Protein AF-A0A3P7LSH6-F1 (afdb_monomer_lite)

pLDDT: mean 78.66, std 13.77, range [41.84, 97.19]

InterPro domains:
  IPR002223 Pancreatic trypsin inhibitor Kunitz domain [PF00014] (4-26)
  IPR002223 Pancreatic trypsin inhibitor Kunitz domain [PF00014] (97-132)
  IPR002223 Pancreatic trypsin inhibitor Kunitz domain [PS50279] (85-132)
  IPR002223 Pancreatic trypsin inhibitor Kunitz domain [SM00131] (83-132)
  IPR006150 Cysteine-rich repeat [SM00289] (29-79)
  IPR028150 Lustrin, cysteine-rich repeated [PF14625] (31-79)
  IPR036880 Pancreatic trypsin inhibitor Kunitz domain superfamily [G3DSA:4.10.410.10] (2-29)
  IPR036880 Pancreatic trypsin inhibitor Kunitz domain superfamily [G3DSA:4.10.410.10] (82-132)
  IPR036880 Pancreatic 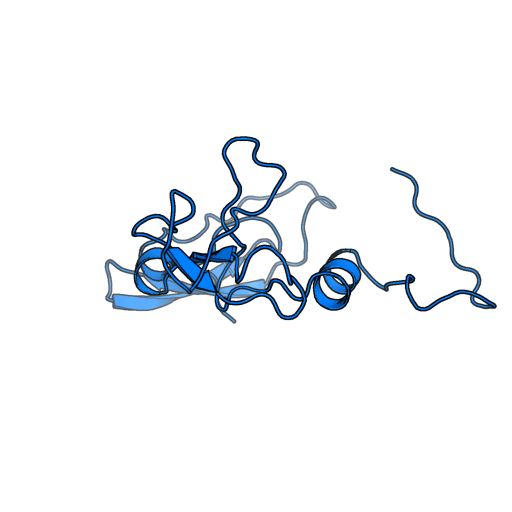trypsin inhibitor Kunitz domain superfamily [SSF57362] (3-28)
  IPR036880 Pancreatic trypsin inhibitor Kunitz domain superfamily [SSF57362] (75-132)
  IPR053014 Cuticle-associated divergent protein [PTHR46339] (4-132)

Secondary structure (DSSP, 8-state):
-------SS---S---SSHHHHHHHH-----SSSPPPB-TTSSSB-EE-TT--SS-PPPTTEEEE--TT-SSS-EEEEEPHHHHTTSPPPP---PPTTSS---EEEEEEETTTTEEEEEEE-SS---S--B-

Organism: Strongylus vulgaris (NCBI:txid40348)

Radius of gyration: 17.82 Å; chains: 1; bounding box: 38×47×39 Å

Structure (mmCIF, N/CA/C/O backbone):
data_AF-A0A3P7LSH6-F1
#
_entry.id   AF-A0A3P7LSH6-F1
#
loop_
_atom_site.group_PDB
_atom_site.id
_atom_site.type_symbol
_atom_site.label_atom_id
_atom_site.label_alt_id
_atom_site.label_comp_id
_atom_site.label_asym_id
_atom_site.label_entity_id
_atom_site.label_seq_id
_atom_site.pdbx_PDB_ins_code
_atom_site.Cartn_x
_atom_site.Cartn_y
_atom_site.Cartn_z
_atom_site.occupancy
_atom_site.B_iso_or_equiv
_atom_site.auth_seq_id
_atom_site.auth_comp_id
_atom_site.auth_asym_id
_atom_site.auth_atom_id
_atom_site.pdbx_PDB_model_num
ATOM 1 N N . MET A 1 1 ? 2.679 -18.762 -19.002 1.00 41.84 1 MET A N 1
ATOM 2 C CA . MET A 1 1 ? 3.613 -18.646 -17.865 1.00 41.84 1 MET A CA 1
ATOM 3 C C . MET A 1 1 ? 4.840 -19.477 -18.211 1.00 41.84 1 MET A C 1
ATOM 5 O O . MET A 1 1 ? 4.724 -20.694 -18.242 1.00 41.84 1 MET A O 1
ATOM 9 N N . PHE A 1 2 ? 5.956 -18.849 -18.581 1.00 42.00 2 PHE A N 1
ATOM 10 C CA . PHE A 1 2 ? 7.190 -19.561 -18.926 1.00 42.00 2 PHE A CA 1
ATOM 11 C C . PHE A 1 2 ? 8.245 -19.211 -17.880 1.00 42.00 2 PHE A C 1
ATOM 13 O O . PHE A 1 2 ? 8.723 -18.082 -17.841 1.00 42.00 2 PHE A O 1
ATOM 20 N N . TYR A 1 3 ? 8.552 -20.161 -17.003 1.00 50.59 3 TYR A N 1
ATOM 21 C CA . TYR A 1 3 ? 9.756 -20.114 -16.181 1.00 50.59 3 TYR A CA 1
ATOM 22 C C . TYR A 1 3 ? 10.890 -20.772 -16.975 1.00 50.59 3 TYR A C 1
ATOM 24 O O . TYR A 1 3 ? 10.645 -21.695 -17.753 1.00 50.59 3 TYR A O 1
ATOM 32 N N . PHE A 1 4 ? 12.122 -20.302 -16.799 1.00 64.88 4 PHE A N 1
ATOM 33 C CA . PHE A 1 4 ? 13.303 -20.975 -17.337 1.00 64.88 4 PHE A CA 1
ATOM 34 C C . PHE A 1 4 ? 14.114 -21.564 -16.183 1.00 64.88 4 PHE A C 1
ATOM 36 O O . PHE A 1 4 ? 14.181 -20.988 -15.098 1.00 64.88 4 PHE A O 1
ATOM 43 N N . GLN A 1 5 ? 14.710 -22.732 -16.408 1.00 57.38 5 GLN A N 1
ATOM 44 C CA . GLN A 1 5 ? 15.604 -23.361 -15.445 1.00 57.38 5 GLN A CA 1
ATOM 45 C C . GLN A 1 5 ? 17.027 -22.884 -15.730 1.00 57.38 5 GLN A C 1
ATOM 47 O O . GLN A 1 5 ? 17.618 -23.216 -16.757 1.00 57.38 5 GLN A O 1
ATOM 52 N N . TYR A 1 6 ? 17.561 -22.056 -14.838 1.00 60.31 6 TYR A N 1
ATOM 53 C CA . TYR A 1 6 ? 18.917 -21.542 -14.955 1.00 60.31 6 TYR A CA 1
ATOM 54 C C . TYR A 1 6 ? 19.932 -22.567 -14.429 1.00 60.31 6 TYR A C 1
ATOM 56 O O . TYR A 1 6 ? 19.911 -22.920 -13.253 1.00 60.31 6 TYR A O 1
ATOM 64 N N . LEU A 1 7 ? 20.824 -23.043 -15.303 1.00 64.31 7 LEU A N 1
ATOM 65 C CA . LEU A 1 7 ? 21.781 -24.129 -15.028 1.00 64.31 7 LEU A CA 1
ATOM 66 C C . LEU A 1 7 ? 23.123 -23.654 -14.425 1.00 64.31 7 LEU A C 1
ATOM 68 O O . LEU A 1 7 ? 24.056 -24.443 -14.307 1.00 64.31 7 LEU A O 1
ATOM 72 N N . GLY A 1 8 ? 23.234 -22.383 -14.025 1.00 58.72 8 GLY A N 1
ATOM 73 C CA . GLY A 1 8 ? 24.352 -21.902 -13.203 1.00 58.72 8 GLY A CA 1
ATOM 74 C C . GLY A 1 8 ? 25.650 -21.518 -13.929 1.00 58.72 8 GLY A C 1
ATOM 75 O O . GLY A 1 8 ? 26.658 -21.334 -13.251 1.00 58.72 8 GLY A O 1
ATOM 76 N N . GLN A 1 9 ? 25.667 -21.350 -15.260 1.00 48.66 9 GLN A N 1
ATOM 77 C CA . GLN A 1 9 ? 26.798 -20.719 -15.968 1.00 48.66 9 GLN A CA 1
ATOM 78 C C . GLN A 1 9 ? 26.350 -19.768 -17.090 1.00 48.66 9 GLN A C 1
ATOM 80 O O . GLN A 1 9 ? 25.545 -20.138 -17.942 1.00 48.66 9 GLN A O 1
ATOM 85 N N . GLY A 1 10 ? 26.924 -18.555 -17.101 1.00 62.44 10 GLY A N 1
ATOM 86 C CA . GLY A 1 10 ? 26.634 -17.474 -18.061 1.00 62.44 10 GLY A CA 1
ATOM 87 C C . GLY A 1 10 ? 25.300 -16.762 -17.807 1.00 62.44 10 GLY A C 1
ATOM 88 O O . GLY A 1 10 ? 24.386 -17.358 -17.271 1.00 62.44 10 GLY A O 1
ATOM 89 N N . GLY A 1 11 ? 25.155 -15.482 -18.154 1.00 61.91 11 GLY A N 1
ATOM 90 C CA . GLY A 1 11 ? 23.934 -14.697 -17.902 1.00 61.91 11 GLY A CA 1
ATOM 91 C C . GLY A 1 11 ? 24.236 -13.204 -17.783 1.00 61.91 11 GLY A C 1
ATOM 92 O O . GLY A 1 11 ? 25.393 -12.802 -17.874 1.00 61.91 11 GLY A O 1
ATOM 93 N N . ASN A 1 12 ? 23.215 -12.372 -17.585 1.00 69.25 12 ASN A N 1
ATOM 94 C CA . ASN A 1 12 ? 23.393 -10.955 -17.258 1.00 69.25 12 ASN A CA 1
ATOM 95 C C . ASN A 1 12 ? 22.669 -10.621 -15.941 1.00 69.25 12 ASN A C 1
ATOM 97 O O . ASN A 1 12 ? 22.006 -11.477 -15.359 1.00 69.25 12 ASN A O 1
ATOM 101 N N . PHE A 1 13 ? 22.809 -9.383 -15.463 1.00 72.81 13 PHE A N 1
ATOM 102 C CA . PHE A 1 13 ? 22.220 -8.938 -14.194 1.00 72.81 13 PHE A CA 1
ATOM 103 C C . PHE A 1 13 ? 20.677 -8.919 -14.177 1.00 72.81 13 PHE A C 1
ATOM 105 O O . PHE A 1 13 ? 20.099 -8.729 -13.114 1.00 72.81 13 PHE A O 1
ATOM 112 N N . ASN A 1 14 ? 20.001 -9.140 -15.312 1.00 74.12 14 ASN A N 1
ATOM 113 C CA . ASN A 1 14 ? 18.550 -9.327 -15.390 1.00 74.12 14 ASN A CA 1
ATOM 114 C C . ASN A 1 14 ? 18.181 -10.800 -15.121 1.00 74.12 14 ASN A C 1
ATOM 116 O O . ASN A 1 14 ? 17.597 -11.487 -15.958 1.00 74.12 14 ASN A O 1
ATOM 120 N N . ASN A 1 15 ? 18.613 -11.308 -13.967 1.00 75.88 15 ASN A N 1
ATOM 121 C CA . ASN A 1 15 ? 18.333 -12.658 -13.493 1.00 75.88 15 ASN A CA 1
ATOM 122 C C . ASN A 1 15 ? 18.124 -12.600 -11.978 1.00 75.88 15 ASN A C 1
ATOM 124 O O . ASN A 1 15 ? 19.067 -12.350 -11.226 1.00 75.88 15 ASN A O 1
ATOM 128 N N . PHE A 1 16 ? 16.883 -12.792 -11.535 1.00 78.94 16 PHE A N 1
ATOM 129 C CA . PHE A 1 16 ? 16.473 -12.527 -10.160 1.00 78.94 16 PHE A CA 1
ATOM 130 C C . PHE A 1 16 ? 15.900 -13.771 -9.494 1.00 78.94 16 PHE A C 1
ATOM 132 O O . PHE A 1 16 ? 15.179 -14.555 -10.104 1.00 78.94 16 PHE A O 1
ATOM 139 N N . LEU A 1 17 ? 16.202 -13.910 -8.204 1.00 74.69 17 LEU A N 1
ATOM 140 C CA . LEU A 1 17 ? 15.792 -15.043 -7.368 1.00 74.69 17 LEU A CA 1
ATOM 141 C C . LEU A 1 17 ? 14.268 -15.137 -7.169 1.00 74.69 17 LEU A C 1
ATOM 143 O O . LEU A 1 17 ? 13.758 -16.212 -6.869 1.00 74.69 17 LEU A O 1
ATOM 147 N N . SER A 1 18 ? 13.542 -14.027 -7.316 1.00 71.62 18 SER A N 1
ATOM 148 C CA . SER A 1 18 ? 12.083 -13.969 -7.222 1.00 71.62 18 SER A CA 1
ATOM 149 C C . SER A 1 18 ? 11.535 -12.788 -8.025 1.00 71.62 18 SER A C 1
ATOM 151 O O . SER A 1 18 ? 12.270 -11.849 -8.341 1.00 71.62 18 SER A O 1
ATOM 153 N N . GLN A 1 19 ? 10.234 -12.824 -8.323 1.00 64.12 19 GLN A N 1
ATOM 154 C CA . GLN A 1 19 ? 9.518 -11.698 -8.926 1.00 64.12 19 GLN A CA 1
ATOM 155 C C . GLN A 1 19 ? 9.651 -10.430 -8.065 1.00 64.12 19 GLN A C 1
ATOM 157 O O . GLN A 1 19 ? 10.044 -9.394 -8.582 1.00 64.12 19 GLN A O 1
ATOM 162 N N . ASP A 1 20 ? 9.445 -10.540 -6.750 1.00 64.25 20 ASP A N 1
ATOM 163 C CA . ASP A 1 20 ? 9.604 -9.431 -5.796 1.00 64.25 20 ASP A CA 1
ATOM 164 C C . ASP A 1 20 ? 11.030 -8.846 -5.805 1.00 64.25 20 ASP A C 1
ATOM 166 O O . ASP A 1 20 ? 11.210 -7.633 -5.752 1.00 64.25 20 ASP A O 1
ATOM 170 N N . HIS A 1 21 ? 12.063 -9.684 -5.949 1.00 67.88 21 HIS A N 1
ATOM 171 C CA . HIS A 1 21 ? 13.441 -9.202 -6.048 1.00 67.88 21 HIS A CA 1
ATOM 172 C C . HIS A 1 21 ? 13.715 -8.524 -7.399 1.00 67.88 21 HIS A C 1
ATOM 174 O O . HIS A 1 21 ? 14.373 -7.486 -7.430 1.00 67.88 21 HIS A O 1
ATOM 180 N N . CYS A 1 22 ? 13.180 -9.068 -8.498 1.00 74.56 22 CYS A N 1
ATOM 181 C CA . CYS A 1 22 ? 13.220 -8.431 -9.818 1.00 74.56 22 CYS A CA 1
ATOM 182 C C . CYS A 1 22 ? 12.567 -7.049 -9.779 1.00 74.56 22 CYS A C 1
ATOM 184 O O . CYS A 1 22 ? 13.150 -6.068 -10.236 1.00 74.56 22 CYS A O 1
ATOM 186 N N . GLU A 1 23 ? 11.371 -6.963 -9.202 1.00 70.06 23 GLU A N 1
ATOM 187 C CA . GLU A 1 23 ? 10.596 -5.734 -9.087 1.00 70.06 23 GLU A CA 1
ATOM 188 C C . GLU A 1 23 ? 11.316 -4.733 -8.181 1.00 70.06 23 GLU A C 1
ATOM 190 O O . GLU A 1 23 ? 11.598 -3.627 -8.624 1.00 70.06 23 GLU A O 1
ATOM 195 N N . LYS A 1 24 ? 11.764 -5.101 -6.979 1.00 68.06 24 LYS A N 1
ATOM 196 C CA . LYS A 1 24 ? 12.523 -4.182 -6.107 1.00 68.06 24 LYS A CA 1
ATOM 197 C C . LYS A 1 24 ? 13.826 -3.684 -6.734 1.00 68.06 24 LYS A C 1
ATOM 199 O O . LYS A 1 24 ? 14.208 -2.531 -6.531 1.00 68.06 24 LYS A O 1
ATOM 204 N N . PHE A 1 25 ? 14.524 -4.538 -7.482 1.00 71.56 25 PHE A N 1
ATOM 205 C CA . PHE A 1 25 ? 15.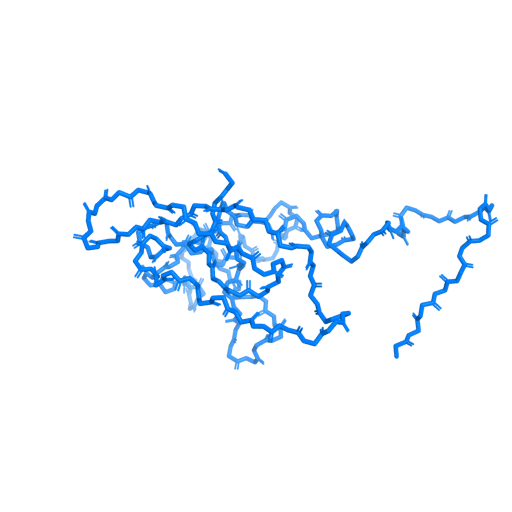799 -4.186 -8.103 1.00 71.56 25 PHE A CA 1
ATOM 206 C C . PHE A 1 25 ? 15.618 -3.293 -9.338 1.00 71.56 25 PHE A C 1
ATOM 208 O O . PHE A 1 25 ? 16.306 -2.279 -9.474 1.00 71.56 25 PHE A O 1
ATOM 215 N N . CYS A 1 26 ? 14.699 -3.654 -10.237 1.00 69.56 26 CYS A N 1
ATOM 216 C CA . CYS A 1 26 ? 14.475 -2.941 -11.496 1.00 69.56 26 CYS A CA 1
ATOM 217 C C . CYS A 1 26 ? 13.489 -1.775 -11.369 1.00 69.56 26 CYS A C 1
ATOM 219 O O . CYS A 1 26 ? 13.596 -0.803 -12.115 1.00 69.56 26 CYS A O 1
ATOM 221 N N . SER A 1 27 ? 12.551 -1.838 -10.427 1.00 63.94 27 SER A N 1
ATOM 222 C CA . SER A 1 27 ? 11.586 -0.784 -10.126 1.00 63.94 27 SER A CA 1
ATOM 223 C C . SER A 1 27 ? 11.870 -0.205 -8.740 1.00 63.94 27 SER A C 1
ATOM 225 O O . SER A 1 27 ? 11.285 -0.578 -7.732 1.00 63.94 27 SER A O 1
ATOM 227 N N . ARG A 1 28 ? 12.767 0.786 -8.677 1.00 60.16 28 ARG A N 1
ATOM 228 C CA . ARG A 1 28 ? 13.002 1.622 -7.478 1.00 60.16 28 ARG A CA 1
ATOM 229 C C . ARG A 1 28 ? 11.813 2.540 -7.134 1.00 60.16 28 ARG A C 1
ATOM 231 O O . ARG A 1 28 ? 11.994 3.631 -6.599 1.00 60.16 28 ARG A O 1
ATOM 238 N N . ILE A 1 29 ? 10.601 2.132 -7.491 1.00 65.00 29 ILE A N 1
ATOM 239 C CA . ILE A 1 29 ? 9.349 2.816 -7.198 1.00 65.00 29 ILE A CA 1
ATOM 240 C C . ILE A 1 29 ? 8.743 2.094 -5.994 1.00 65.00 29 ILE A C 1
ATOM 242 O O . ILE A 1 29 ? 7.876 1.243 -6.145 1.00 65.00 29 ILE A O 1
ATOM 246 N N . LEU A 1 30 ? 9.257 2.396 -4.803 1.00 69.88 30 LEU A N 1
ATOM 247 C CA . LEU A 1 30 ? 8.781 1.828 -3.544 1.00 69.88 30 LEU A CA 1
ATOM 248 C C . LEU A 1 30 ? 8.186 2.954 -2.707 1.00 69.88 30 LEU A C 1
ATOM 250 O O . LEU A 1 30 ? 8.880 3.909 -2.359 1.00 69.88 30 LEU A O 1
ATOM 254 N N . CYS A 1 31 ? 6.897 2.849 -2.399 1.00 82.25 31 CYS A N 1
ATOM 255 C CA . CYS A 1 31 ? 6.283 3.722 -1.414 1.00 82.25 31 CYS A CA 1
ATOM 256 C C . CYS A 1 31 ? 6.782 3.348 -0.015 1.00 82.25 31 CYS A C 1
ATOM 258 O O . CYS A 1 31 ? 7.111 2.196 0.259 1.00 82.25 31 CYS A O 1
ATOM 260 N N . SER A 1 32 ? 6.802 4.318 0.899 1.00 80.88 32 SER A N 1
ATOM 261 C CA . SER A 1 32 ? 7.160 4.071 2.303 1.00 80.88 32 SER A CA 1
ATOM 262 C C . SER A 1 32 ? 6.181 3.132 3.018 1.00 80.88 32 SER A C 1
ATOM 264 O O . SER A 1 32 ? 6.551 2.488 3.996 1.00 80.88 32 SER A O 1
ATOM 266 N N . ALA A 1 33 ? 4.947 3.034 2.521 1.00 81.31 33 ALA A N 1
ATOM 267 C CA . ALA A 1 33 ? 3.971 2.024 2.898 1.00 81.31 33 ALA A CA 1
ATOM 268 C C . ALA A 1 33 ? 3.088 1.687 1.689 1.00 81.31 33 ALA A C 1
ATOM 270 O O . ALA A 1 33 ? 2.649 2.591 0.979 1.00 81.31 33 ALA A O 1
ATOM 271 N N . GLY A 1 34 ? 2.790 0.401 1.491 1.00 82.19 34 GLY A N 1
ATOM 272 C CA . GLY A 1 34 ? 1.934 -0.076 0.403 1.00 82.19 34 GLY A CA 1
ATOM 273 C C . GLY A 1 34 ? 2.527 0.086 -0.998 1.00 82.19 34 GLY A C 1
ATOM 274 O O . GLY A 1 34 ? 3.700 0.404 -1.166 1.00 82.19 34 GLY A O 1
ATOM 275 N N . GLU A 1 35 ? 1.680 -0.125 -2.002 1.00 86.00 35 GLU A N 1
ATOM 276 C CA . GLU A 1 35 ? 2.039 -0.009 -3.416 1.00 86.00 35 GLU A CA 1
ATOM 277 C C . GLU A 1 35 ? 1.601 1.343 -4.002 1.00 86.00 35 GLU A C 1
ATOM 279 O O . GLU A 1 35 ? 0.632 1.941 -3.512 1.00 86.00 35 GLU A O 1
ATOM 284 N N . PRO A 1 36 ? 2.260 1.829 -5.070 1.00 88.25 36 PRO A N 1
ATOM 285 C CA . PRO A 1 36 ? 1.805 3.005 -5.799 1.00 88.25 36 PRO A CA 1
ATOM 286 C C . PRO A 1 36 ? 0.371 2.837 -6.310 1.00 88.25 36 PRO A C 1
ATOM 288 O O . PRO A 1 36 ? -0.018 1.772 -6.799 1.00 88.25 36 PRO A O 1
ATOM 291 N N . LEU A 1 37 ? -0.407 3.917 -6.251 1.00 90.75 37 LEU A N 1
ATOM 292 C CA . LEU A 1 37 ? -1.750 3.953 -6.821 1.00 90.75 37 LEU A CA 1
ATOM 293 C C . LEU A 1 37 ? -1.683 3.625 -8.312 1.00 90.75 37 LEU A C 1
ATOM 295 O O . LEU A 1 37 ? -0.817 4.146 -9.008 1.00 90.75 37 LEU A O 1
ATOM 299 N N . LYS A 1 38 ? -2.596 2.794 -8.814 1.00 89.12 38 LYS A N 1
ATOM 300 C CA . LYS A 1 38 ? -2.719 2.516 -10.248 1.00 89.12 38 LYS A CA 1
ATOM 301 C C . LYS A 1 38 ? -3.614 3.547 -10.935 1.00 89.12 38 LYS A C 1
ATOM 303 O O . LYS A 1 38 ? -4.498 4.124 -10.303 1.00 89.12 38 LYS A O 1
ATOM 308 N N . ASP A 1 39 ? -3.378 3.784 -12.221 1.00 86.00 39 ASP A N 1
ATOM 309 C CA . ASP A 1 39 ? -4.255 4.610 -13.052 1.00 86.00 39 ASP A CA 1
ATOM 310 C C . ASP A 1 39 ? -5.628 3.935 -13.282 1.00 86.00 39 ASP A C 1
ATOM 312 O O . ASP A 1 39 ? -5.905 2.834 -12.801 1.00 86.00 39 ASP A O 1
ATOM 316 N N . SER A 1 40 ? -6.504 4.578 -14.056 1.00 87.31 40 SER A N 1
ATOM 317 C CA . SER A 1 40 ? -7.835 4.050 -14.390 1.00 87.31 40 SER A CA 1
ATOM 318 C C . SER A 1 40 ? -7.834 2.709 -15.137 1.00 87.31 40 SER A C 1
ATOM 320 O O . SER A 1 40 ? -8.872 2.055 -15.183 1.00 87.31 40 SER A O 1
ATOM 322 N N . SER A 1 41 ? -6.711 2.310 -15.746 1.00 87.25 41 SER A N 1
ATOM 323 C CA . SER A 1 41 ? -6.569 1.008 -16.412 1.00 87.25 41 SER A CA 1
ATOM 324 C C . SER A 1 41 ? -6.187 -0.109 -15.439 1.00 87.25 41 SER A C 1
ATOM 326 O O . SER A 1 41 ? -6.385 -1.281 -15.746 1.00 87.25 41 SER A O 1
ATOM 328 N N . GLY A 1 42 ? -5.642 0.237 -14.268 1.00 83.44 42 GLY A N 1
ATOM 329 C CA . GLY A 1 42 ? -5.131 -0.723 -13.291 1.00 83.44 42 GLY A CA 1
ATOM 330 C C . GLY A 1 42 ? -3.759 -1.310 -13.643 1.00 83.44 42 GLY A C 1
ATOM 331 O O . GLY A 1 42 ? -3.169 -2.004 -12.816 1.00 83.44 42 GLY A O 1
ATOM 332 N N . GLU A 1 43 ? -3.221 -1.027 -14.832 1.00 79.38 43 GLU A N 1
ATOM 333 C CA . GLU A 1 43 ? -1.966 -1.618 -15.306 1.00 79.38 43 GLU A CA 1
ATOM 334 C C . GLU A 1 43 ? -0.745 -0.782 -14.899 1.00 79.38 43 GLU A C 1
ATOM 336 O O . GLU A 1 43 ? 0.267 -1.323 -14.439 1.00 79.38 43 GLU A O 1
ATOM 341 N N . ARG A 1 44 ? -0.835 0.549 -15.019 1.00 81.19 44 ARG A N 1
ATOM 342 C CA . ARG A 1 44 ? 0.285 1.466 -14.758 1.00 81.19 44 ARG A CA 1
ATOM 343 C C . ARG A 1 44 ? 0.146 2.173 -13.420 1.00 81.19 44 ARG A C 1
ATOM 345 O O . ARG A 1 44 ? -0.958 2.412 -12.940 1.00 81.19 44 ARG A O 1
ATOM 352 N N . ASN A 1 45 ? 1.285 2.517 -12.822 1.00 85.25 45 ASN A N 1
ATOM 353 C CA . ASN A 1 45 ? 1.313 3.376 -11.643 1.00 85.25 45 ASN A CA 1
ATOM 354 C C . ASN A 1 45 ? 0.894 4.793 -12.049 1.00 85.25 45 ASN A C 1
ATOM 356 O O . ASN A 1 45 ? 1.309 5.293 -13.090 1.00 85.25 45 ASN A O 1
ATOM 360 N N . MET A 1 46 ? 0.083 5.432 -11.216 1.00 86.12 46 MET A N 1
ATOM 361 C CA . MET A 1 46 ? -0.323 6.815 -11.371 1.00 86.12 46 MET A CA 1
ATOM 362 C C . MET A 1 46 ? 0.888 7.710 -11.124 1.00 86.12 46 MET A C 1
ATOM 364 O O . MET A 1 46 ? 1.384 7.838 -10.000 1.00 86.12 46 MET A O 1
ATOM 368 N N . GLU A 1 47 ? 1.361 8.306 -12.208 1.00 86.00 47 GLU A N 1
ATOM 369 C CA . GLU A 1 47 ? 2.484 9.229 -12.227 1.00 86.00 47 GLU A CA 1
ATOM 370 C C . GLU A 1 47 ? 2.056 10.621 -11.758 1.00 86.00 47 GLU A C 1
ATOM 372 O O . GLU A 1 47 ? 0.919 11.059 -11.952 1.00 86.00 47 GLU A O 1
ATOM 377 N N . CYS A 1 48 ? 2.988 11.336 -11.141 1.00 85.81 48 CYS A N 1
ATOM 378 C CA . CYS A 1 48 ? 2.769 12.683 -10.645 1.00 85.81 48 CYS A CA 1
ATOM 379 C C . CYS A 1 48 ? 4.002 13.562 -10.852 1.00 85.81 48 CYS A C 1
ATOM 381 O O . CYS A 1 48 ? 5.114 13.077 -11.066 1.00 85.81 48 CYS A O 1
ATOM 383 N N . SER A 1 49 ? 3.806 14.882 -10.802 1.00 82.69 49 SER A N 1
ATOM 384 C CA . SER A 1 49 ? 4.906 15.847 -10.882 1.00 82.69 49 SER A CA 1
ATOM 385 C C . SER A 1 49 ? 5.061 16.616 -9.563 1.00 82.69 49 SER A C 1
ATOM 387 O O . SER A 1 49 ? 4.114 17.294 -9.150 1.00 82.69 49 SER A O 1
ATOM 389 N N . PRO A 1 50 ? 6.242 16.583 -8.915 1.00 68.06 50 PRO A N 1
ATOM 390 C CA . PRO A 1 50 ? 6.496 17.293 -7.663 1.00 68.06 50 PRO A CA 1
ATOM 391 C C . PRO A 1 50 ? 6.539 18.821 -7.835 1.00 68.06 50 PRO A C 1
ATOM 393 O O . PRO A 1 50 ? 6.449 19.543 -6.847 1.00 68.06 50 PRO A O 1
ATOM 396 N N . THR A 1 51 ? 6.631 19.334 -9.071 1.00 65.69 51 THR A N 1
ATOM 397 C CA . THR A 1 51 ? 6.686 20.777 -9.382 1.00 65.69 51 THR A CA 1
ATOM 398 C C . THR A 1 51 ? 5.339 21.393 -9.787 1.00 65.69 51 THR A C 1
ATOM 400 O O . THR A 1 51 ? 5.286 22.572 -10.126 1.00 65.69 51 THR A O 1
ATOM 403 N N . GLY A 1 52 ? 4.232 20.640 -9.713 1.00 56.56 52 GLY A N 1
ATOM 404 C CA . GLY A 1 52 ? 2.884 21.217 -9.598 1.00 56.56 52 GLY A CA 1
ATOM 405 C C . GLY A 1 52 ? 2.378 22.063 -10.775 1.00 56.56 52 GLY A C 1
ATOM 406 O O . GLY A 1 52 ? 1.789 23.116 -10.553 1.00 56.56 52 GLY A O 1
ATOM 407 N N . SER A 1 53 ? 2.558 21.618 -12.020 1.00 53.19 53 SER A N 1
ATOM 408 C CA . SER A 1 53 ? 2.089 22.347 -13.216 1.00 53.19 53 SER A CA 1
ATOM 409 C C . SER A 1 53 ? 1.187 21.509 -14.139 1.00 53.19 53 SER A C 1
ATOM 411 O O . SER A 1 53 ? 1.369 21.492 -15.351 1.00 53.19 53 SER A O 1
ATOM 413 N N . GLY A 1 54 ? 0.188 20.800 -13.590 1.00 56.66 54 GLY A N 1
ATOM 414 C CA . GLY A 1 54 ? -0.843 20.148 -14.417 1.00 56.66 54 GLY A CA 1
ATOM 415 C C . GLY A 1 54 ? -1.676 19.059 -13.733 1.00 56.66 54 GLY A C 1
ATOM 416 O O . GLY A 1 54 ? -1.495 18.780 -12.550 1.00 56.66 54 GLY A O 1
ATOM 417 N N . ALA A 1 55 ? -2.566 18.430 -14.517 1.00 60.06 55 ALA A N 1
ATOM 418 C CA . ALA A 1 55 ? -3.578 17.412 -14.169 1.00 60.06 55 ALA A CA 1
ATOM 419 C C . ALA A 1 55 ? -3.058 16.091 -13.543 1.00 60.06 55 ALA A C 1
ATOM 421 O O . ALA A 1 55 ? -3.817 15.140 -13.390 1.00 60.06 55 ALA A O 1
ATOM 422 N N . ASN A 1 56 ? -1.783 16.045 -13.153 1.00 68.62 56 ASN A N 1
ATOM 423 C CA . ASN A 1 56 ? -1.077 14.869 -12.643 1.00 68.62 56 ASN A CA 1
ATOM 424 C C . ASN A 1 56 ? -0.780 15.023 -11.142 1.00 68.62 56 ASN A C 1
ATOM 426 O O . ASN A 1 56 ? 0.338 14.781 -10.680 1.00 68.62 56 ASN A O 1
ATOM 430 N N . SER A 1 57 ? -1.755 15.523 -10.380 1.00 82.50 57 SER A N 1
ATOM 431 C CA . SER A 1 57 ? -1.667 15.604 -8.924 1.00 82.50 57 SER A CA 1
ATOM 432 C C . SER A 1 57 ? -2.280 14.360 -8.288 1.00 82.50 57 SER A C 1
ATOM 434 O O . SER A 1 57 ? -3.309 13.843 -8.724 1.00 82.50 57 SER A O 1
ATOM 436 N N . CYS A 1 58 ? -1.632 13.866 -7.236 1.00 88.50 58 CYS A N 1
ATOM 437 C CA . CYS A 1 58 ? -2.149 12.733 -6.487 1.00 88.50 58 CYS A CA 1
ATOM 438 C C . CYS A 1 58 ? -3.459 13.090 -5.772 1.00 88.50 58 CYS A C 1
ATOM 440 O O . CYS A 1 58 ? -3.617 14.228 -5.315 1.00 88.50 58 CYS A O 1
ATOM 442 N N . PRO A 1 59 ? -4.385 12.126 -5.612 1.00 91.12 59 PRO A N 1
ATOM 443 C CA . PRO A 1 59 ? -5.593 12.340 -4.823 1.00 91.12 59 PRO A CA 1
ATOM 444 C C . PRO A 1 59 ? -5.250 12.664 -3.363 1.00 91.12 59 PRO A C 1
ATOM 446 O O . PRO A 1 59 ? -4.150 12.394 -2.888 1.00 91.12 59 PRO A O 1
ATOM 449 N N . 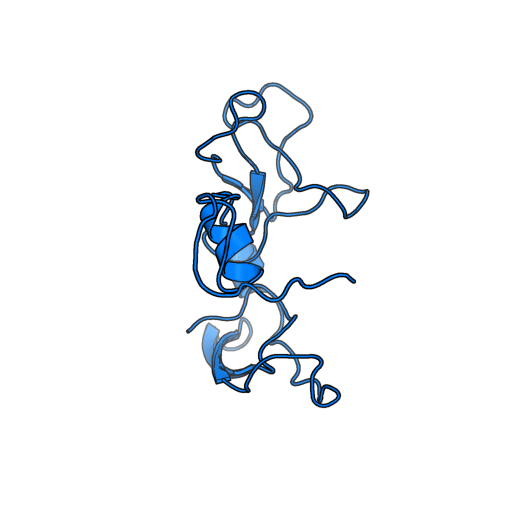SER A 1 60 ? -6.218 13.183 -2.603 1.00 90.75 60 SER A N 1
ATOM 450 C CA . SER A 1 60 ? -6.023 13.606 -1.203 1.00 90.75 60 SER A CA 1
ATOM 451 C C . SER A 1 60 ? -5.557 12.492 -0.251 1.00 90.75 60 SER A C 1
ATOM 453 O O . SER A 1 60 ? -5.060 12.771 0.841 1.00 90.75 60 SER A O 1
ATOM 455 N N . THR A 1 61 ? -5.686 11.230 -0.644 1.00 91.88 61 THR A N 1
ATOM 456 C CA . THR A 1 61 ? -5.203 10.066 0.107 1.00 91.88 61 THR A CA 1
ATOM 457 C C . THR A 1 61 ? -3.741 9.720 -0.182 1.00 91.88 61 THR A C 1
ATOM 459 O O . THR A 1 61 ? -3.166 8.916 0.548 1.00 91.88 61 THR A O 1
ATOM 462 N N . HIS A 1 62 ? -3.129 10.332 -1.200 1.00 92.62 62 HIS A N 1
ATOM 463 C CA . HIS A 1 62 ? -1.792 10.013 -1.691 1.00 92.62 62 HIS A CA 1
ATOM 464 C C . HIS A 1 62 ? -0.893 11.258 -1.761 1.00 92.62 62 HIS A C 1
ATOM 466 O O . HIS A 1 62 ? -1.351 12.401 -1.800 1.00 92.62 62 HIS A O 1
ATOM 472 N N . SER A 1 63 ? 0.413 11.034 -1.759 1.00 90.75 63 SER A N 1
ATOM 473 C CA . SER A 1 63 ? 1.448 12.049 -1.946 1.00 90.75 63 SER A CA 1
ATOM 474 C C . SER A 1 63 ? 2.343 11.651 -3.112 1.00 90.75 63 SER A C 1
ATOM 476 O O . SER A 1 63 ? 2.514 10.465 -3.381 1.00 90.75 63 SER A O 1
ATOM 478 N N . CYS A 1 64 ? 2.893 12.648 -3.803 1.00 88.44 64 CYS A N 1
ATOM 479 C CA . CYS A 1 64 ? 3.807 12.410 -4.910 1.00 88.44 64 CYS A CA 1
ATOM 480 C C . CYS A 1 64 ? 5.201 12.088 -4.369 1.00 88.44 64 CYS A C 1
ATOM 482 O O . CYS A 1 64 ? 5.837 12.969 -3.793 1.00 88.44 64 CYS A O 1
ATOM 484 N N . GLU A 1 65 ? 5.651 10.846 -4.537 1.00 87.56 65 GLU A N 1
ATOM 485 C CA . GLU A 1 65 ? 6.971 10.387 -4.103 1.00 87.56 65 GLU A CA 1
ATOM 486 C C . GLU A 1 65 ? 7.906 10.258 -5.305 1.00 87.56 65 GLU A C 1
ATOM 488 O O . GLU A 1 65 ? 7.529 9.690 -6.334 1.00 87.56 65 GLU A O 1
ATOM 493 N N . SER A 1 66 ? 9.121 10.799 -5.193 1.00 79.06 66 SER A N 1
ATOM 494 C CA . SER A 1 66 ? 10.037 10.891 -6.332 1.00 79.06 66 SER A CA 1
ATOM 495 C C . SER A 1 66 ? 10.622 9.530 -6.684 1.00 79.06 66 SER A C 1
ATOM 497 O O . SER A 1 66 ? 11.286 8.886 -5.876 1.00 79.06 66 SER A O 1
ATOM 499 N N . THR A 1 67 ? 10.446 9.099 -7.929 1.00 71.31 67 THR A N 1
ATOM 500 C CA . THR A 1 67 ? 11.067 7.860 -8.398 1.00 71.31 67 THR A CA 1
ATOM 501 C C . THR A 1 67 ? 12.512 8.131 -8.782 1.00 71.31 67 THR A C 1
ATOM 503 O O . THR A 1 67 ? 1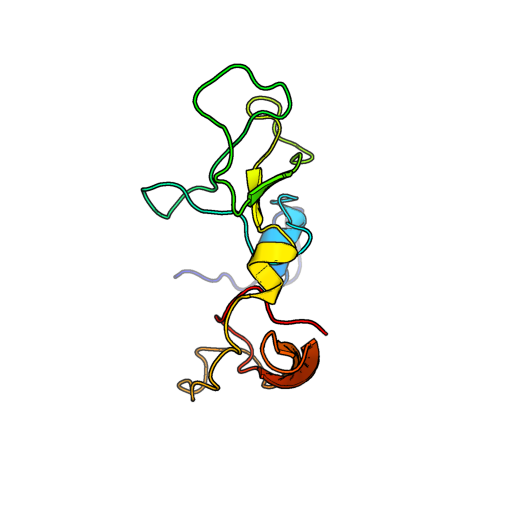2.776 8.944 -9.670 1.00 71.31 67 THR A O 1
ATOM 506 N N . SER A 1 68 ? 13.449 7.429 -8.146 1.00 59.97 68 SER A N 1
ATOM 507 C CA . SER A 1 68 ? 14.873 7.480 -8.493 1.00 59.97 68 SER A CA 1
ATOM 508 C C . SER A 1 68 ? 15.106 6.805 -9.852 1.00 59.97 68 SER A C 1
ATOM 510 O O . SER A 1 68 ? 15.524 5.651 -9.906 1.00 59.97 68 SER A O 1
ATOM 512 N N . GLY A 1 69 ? 14.774 7.492 -10.950 1.00 54.78 69 GLY A N 1
ATOM 513 C CA . GLY A 1 69 ? 14.970 6.989 -12.316 1.00 54.78 69 GLY A CA 1
ATOM 514 C C . GLY A 1 69 ? 14.027 7.532 -13.396 1.00 54.78 69 GLY A C 1
ATOM 515 O O . GLY A 1 69 ? 14.347 7.379 -14.571 1.00 54.78 69 GLY A O 1
ATOM 516 N N . SER A 1 70 ? 12.906 8.181 -13.053 1.00 57.97 70 SER A N 1
ATOM 517 C CA . SER A 1 70 ? 12.020 8.784 -14.064 1.00 57.97 70 SER A CA 1
ATOM 518 C C . SER A 1 70 ? 12.421 10.232 -14.333 1.00 57.97 70 SER A C 1
ATOM 520 O O . SER A 1 70 ? 12.242 11.113 -13.496 1.00 57.97 70 SER A O 1
ATOM 522 N N . THR A 1 71 ? 12.981 10.484 -15.514 1.00 53.81 71 THR A N 1
ATOM 523 C CA . THR A 1 71 ? 13.345 11.832 -15.984 1.00 53.81 71 THR A CA 1
ATOM 524 C C . THR A 1 71 ? 12.163 12.590 -16.596 1.00 53.81 71 THR A C 1
ATOM 526 O O . THR A 1 71 ? 12.294 13.775 -16.889 1.00 53.81 71 THR A O 1
ATOM 529 N N . THR A 1 72 ? 11.020 11.920 -16.802 1.00 58.59 72 THR A N 1
ATOM 530 C CA . THR A 1 72 ? 9.842 12.479 -17.496 1.00 58.59 72 THR A CA 1
ATOM 531 C C . THR A 1 72 ? 8.712 12.838 -16.529 1.00 58.59 72 THR A C 1
ATOM 533 O O . THR A 1 72 ? 8.084 13.884 -16.678 1.00 58.59 72 THR A O 1
ATOM 536 N N . PHE A 1 73 ? 8.491 12.016 -15.500 1.00 64.88 73 PHE A N 1
ATOM 537 C CA . PHE A 1 73 ? 7.462 12.225 -14.483 1.00 64.88 73 PHE A CA 1
ATOM 538 C C . PHE A 1 73 ? 8.130 12.160 -13.118 1.00 64.88 73 PHE A C 1
ATOM 540 O O . PHE A 1 73 ? 8.688 11.133 -12.748 1.00 64.88 73 PHE A O 1
ATOM 547 N N . GLY A 1 74 ? 8.146 13.275 -12.391 1.00 73.00 74 GLY A N 1
ATOM 548 C CA . GLY A 1 74 ? 8.967 13.412 -11.190 1.00 73.00 74 GLY A CA 1
ATOM 549 C C . GLY A 1 74 ? 8.513 12.588 -9.979 1.00 73.00 74 GLY A C 1
ATOM 550 O O . GLY A 1 74 ? 9.040 12.820 -8.897 1.00 73.00 74 GLY A O 1
ATOM 551 N N . GLY A 1 75 ? 7.560 11.661 -10.116 1.00 83.56 75 GLY A N 1
ATOM 552 C CA . GLY A 1 75 ? 7.152 10.761 -9.044 1.00 83.56 75 GLY A CA 1
ATOM 553 C C . GLY A 1 75 ? 5.952 9.867 -9.356 1.00 83.56 75 GLY A C 1
ATOM 554 O O . GLY A 1 75 ? 5.387 9.901 -10.450 1.00 83.56 75 GLY A O 1
ATOM 555 N N . VAL A 1 76 ? 5.546 9.089 -8.351 1.00 87.06 76 VAL A N 1
ATOM 556 C CA . VAL A 1 76 ? 4.299 8.308 -8.325 1.00 87.06 76 VAL A CA 1
ATOM 557 C C . VAL A 1 76 ? 3.455 8.641 -7.102 1.00 87.06 76 VAL A C 1
ATOM 559 O O . VAL A 1 76 ? 3.956 9.129 -6.088 1.00 87.06 76 VAL A O 1
ATOM 562 N N . CYS A 1 77 ? 2.163 8.339 -7.173 1.00 89.88 77 CYS A N 1
ATOM 563 C CA . CYS A 1 77 ? 1.255 8.542 -6.056 1.00 89.88 77 CYS A CA 1
ATOM 564 C C . CYS A 1 77 ? 1.335 7.409 -5.031 1.00 89.88 77 CYS A C 1
ATOM 566 O O . CYS A 1 77 ? 0.800 6.324 -5.245 1.00 89.88 77 CYS A O 1
ATOM 568 N N . CYS A 1 78 ? 1.946 7.699 -3.885 1.00 91.12 78 CYS A N 1
ATOM 569 C CA . CYS A 1 78 ? 2.078 6.793 -2.747 1.00 91.12 78 CYS A CA 1
ATOM 570 C C . CYS A 1 78 ? 1.062 7.108 -1.643 1.00 91.12 78 CYS A C 1
ATOM 572 O O . CYS A 1 78 ? 0.777 8.285 -1.402 1.00 91.12 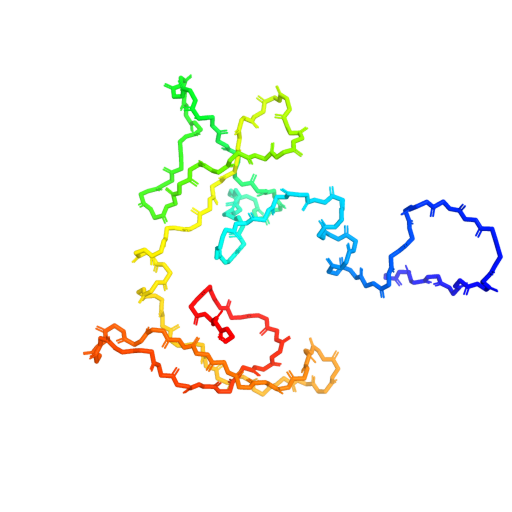78 CYS A O 1
ATOM 574 N N . PRO A 1 79 ? 0.490 6.103 -0.959 1.00 93.06 79 PRO A N 1
ATOM 575 C CA . PRO A 1 79 ? -0.540 6.336 0.044 1.00 93.06 79 PRO A CA 1
ATOM 576 C C . PRO A 1 79 ? 0.032 7.064 1.266 1.00 93.06 79 PRO A C 1
ATOM 578 O O . PRO A 1 79 ? 1.124 6.778 1.752 1.00 93.06 79 PRO A O 1
ATOM 581 N N . ARG A 1 80 ? -0.730 8.024 1.795 1.00 92.50 80 ARG A N 1
ATOM 582 C CA . ARG A 1 80 ? -0.344 8.760 3.006 1.00 92.50 80 ARG A CA 1
ATOM 583 C C . ARG A 1 80 ? -0.468 7.859 4.234 1.00 92.50 80 ARG A C 1
ATOM 585 O O . ARG A 1 80 ? -1.460 7.135 4.326 1.00 92.50 80 ARG A O 1
ATOM 592 N N . PRO A 1 81 ? 0.393 8.009 5.258 1.00 91.50 81 PRO A N 1
ATOM 593 C CA . PRO A 1 81 ? 0.233 7.290 6.525 1.00 91.50 81 PRO A CA 1
ATOM 594 C C . PRO A 1 81 ? -1.168 7.457 7.133 1.00 91.50 81 PRO A C 1
ATOM 596 O O . PRO A 1 81 ? -1.777 6.500 7.592 1.00 91.50 81 PRO A O 1
ATOM 599 N N . GLN A 1 82 ? -1.742 8.663 7.039 1.00 91.62 82 GLN A N 1
ATOM 600 C CA . GLN A 1 82 ? -3.100 8.955 7.520 1.00 91.62 82 GLN A CA 1
ATOM 601 C C . GLN A 1 82 ? -4.197 8.160 6.802 1.00 91.62 82 GLN A C 1
ATOM 603 O O . GLN A 1 82 ? -5.263 7.942 7.375 1.00 91.62 82 GLN A O 1
ATOM 608 N N . TYR A 1 83 ? -3.973 7.801 5.537 1.00 93.44 83 TYR A N 1
ATOM 609 C CA . TYR A 1 83 ? -4.875 6.948 4.773 1.00 93.44 83 TYR A CA 1
ATOM 610 C C . TYR A 1 83 ? -4.642 5.483 5.141 1.00 93.44 83 TYR A C 1
ATOM 612 O O . TYR A 1 83 ? -5.596 4.796 5.495 1.00 93.44 83 TYR A O 1
ATOM 620 N N . VAL A 1 84 ? -3.378 5.046 5.152 1.00 94.19 84 VAL A N 1
ATOM 621 C CA . VAL A 1 84 ? -2.977 3.676 5.502 1.00 94.19 84 VAL A CA 1
ATOM 622 C C . VAL A 1 84 ? -3.521 3.264 6.869 1.00 94.19 84 VAL A C 1
ATOM 624 O O . VAL A 1 84 ? -4.249 2.283 6.959 1.00 94.19 84 VAL A O 1
ATOM 627 N N . CYS A 1 85 ? -3.280 4.052 7.919 1.00 94.38 85 CYS A N 1
ATOM 628 C CA . CYS A 1 85 ? -3.712 3.721 9.281 1.00 94.38 85 CYS A CA 1
ATOM 629 C C . CYS A 1 85 ? -5.242 3.744 9.475 1.00 94.38 85 CYS A C 1
ATOM 631 O O . CYS A 1 85 ? -5.733 3.409 10.547 1.00 94.38 85 CYS A O 1
ATOM 633 N N . LYS A 1 86 ? -6.025 4.156 8.470 1.00 94.94 86 LYS A N 1
ATOM 634 C CA . LYS A 1 86 ? -7.497 4.089 8.502 1.00 94.94 86 LYS A CA 1
ATOM 635 C C . LYS A 1 86 ? -8.052 2.877 7.761 1.00 94.94 86 LYS A C 1
ATOM 637 O O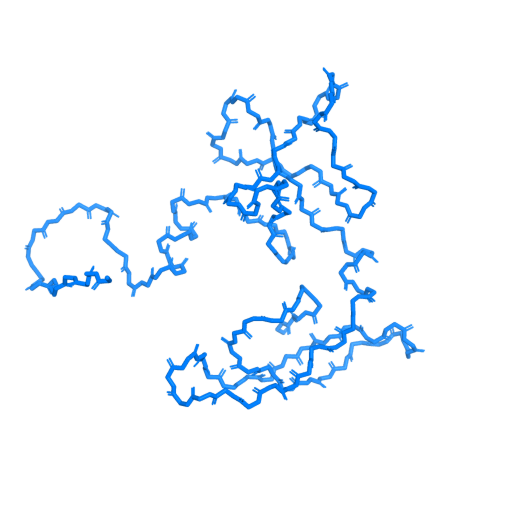 . LYS A 1 86 ? -9.256 2.631 7.842 1.00 94.94 86 LYS A O 1
ATOM 642 N N . LEU A 1 87 ? -7.214 2.140 7.034 1.00 93.69 87 LEU A N 1
ATOM 643 C CA . LEU A 1 87 ? -7.640 0.929 6.347 1.00 93.69 87 LEU A CA 1
ATOM 644 C C . LEU A 1 87 ? -8.006 -0.149 7.374 1.00 93.69 87 LEU A C 1
ATOM 646 O O . LEU A 1 87 ? -7.389 -0.225 8.441 1.00 93.69 87 LEU A O 1
ATOM 650 N N . PRO A 1 88 ? -9.019 -0.979 7.086 1.00 93.44 88 PRO A N 1
ATOM 651 C CA . PRO A 1 88 ? -9.395 -2.058 7.982 1.00 93.44 88 PRO A CA 1
ATOM 652 C C . PRO A 1 88 ? -8.265 -3.082 8.100 1.00 93.44 88 PRO A C 1
ATOM 654 O O . PRO A 1 88 ? -7.485 -3.276 7.165 1.00 93.44 88 PRO A O 1
ATOM 657 N N . ARG A 1 89 ? -8.237 -3.801 9.227 1.00 91.69 89 ARG A N 1
ATOM 658 C CA . ARG A 1 89 ? -7.442 -5.023 9.353 1.00 91.69 89 ARG A CA 1
ATOM 659 C C . ARG A 1 89 ? -7.745 -5.946 8.186 1.00 91.69 89 ARG A C 1
ATOM 661 O O . ARG A 1 89 ? -8.920 -6.221 7.918 1.00 91.69 89 ARG A O 1
ATOM 668 N N . GLU A 1 90 ? -6.704 -6.479 7.564 1.00 84.94 90 GLU A N 1
ATOM 669 C CA . GLU A 1 90 ? -6.904 -7.526 6.576 1.00 84.94 90 GLU A CA 1
ATOM 670 C C . GLU A 1 90 ? -7.581 -8.745 7.219 1.00 84.94 90 GLU A C 1
ATOM 672 O O . GLU A 1 90 ? -7.274 -9.146 8.346 1.00 84.94 90 GLU A O 1
ATOM 677 N N . GLN A 1 91 ? -8.555 -9.325 6.523 1.00 76.38 91 GLN A N 1
ATOM 678 C CA . GLN A 1 91 ? -9.179 -10.552 6.998 1.00 76.38 91 GLN A CA 1
ATOM 679 C C . GLN A 1 91 ? -8.304 -11.734 6.605 1.00 76.38 91 GLN A C 1
ATOM 681 O O . GLN A 1 91 ? -7.896 -11.846 5.453 1.00 76.38 91 GLN A O 1
ATOM 686 N N . VAL A 1 92 ? -8.063 -12.651 7.543 1.00 70.81 92 VAL A N 1
ATOM 687 C CA . VAL A 1 92 ? -7.383 -13.911 7.231 1.00 70.81 92 VAL A CA 1
ATOM 688 C C . VAL A 1 92 ? -8.236 -14.669 6.221 1.00 70.81 92 VAL A C 1
ATOM 690 O O . VAL A 1 92 ? -9.273 -15.235 6.570 1.00 70.81 92 VAL A O 1
ATOM 693 N N . ARG A 1 93 ? -7.815 -14.672 4.958 1.00 70.25 93 ARG A N 1
ATOM 694 C CA . ARG A 1 93 ? -8.431 -15.502 3.929 1.00 70.25 93 ARG A CA 1
ATOM 695 C C . ARG A 1 93 ? -7.656 -16.803 3.845 1.00 70.25 93 ARG A C 1
ATOM 697 O O . ARG A 1 93 ? -6.441 -16.812 3.662 1.00 70.25 93 ARG A O 1
ATOM 704 N N . VAL A 1 94 ? -8.369 -17.914 4.011 1.00 67.44 94 VAL A N 1
ATOM 705 C CA . VAL A 1 94 ? -7.806 -19.237 3.743 1.00 67.44 94 VAL A CA 1
ATOM 706 C C . VAL A 1 94 ? -7.593 -19.319 2.239 1.00 67.44 94 VAL A C 1
ATOM 708 O O . VAL A 1 94 ? -8.546 -19.249 1.461 1.00 67.44 94 VAL A O 1
ATOM 711 N N . HIS A 1 95 ? -6.336 -19.402 1.829 1.00 65.88 95 HIS A N 1
ATOM 712 C CA . HIS A 1 95 ? -5.984 -19.546 0.429 1.00 65.88 95 HIS A CA 1
ATOM 713 C C . HIS A 1 95 ? -5.708 -21.003 0.098 1.00 65.88 95 HIS A C 1
ATOM 715 O O . HIS A 1 95 ? -5.256 -21.782 0.937 1.00 65.88 95 HIS A O 1
ATOM 721 N N . VAL A 1 96 ? -6.016 -21.365 -1.146 1.00 66.38 96 VAL A N 1
ATOM 722 C CA . VAL A 1 96 ? -5.684 -22.681 -1.686 1.00 66.38 96 VAL A CA 1
ATOM 723 C C . VAL A 1 96 ? -4.164 -22.868 -1.567 1.00 66.38 96 VAL A C 1
ATOM 725 O O . VAL A 1 96 ? -3.426 -21.935 -1.914 1.00 66.38 96 VAL A O 1
ATOM 728 N N . PRO A 1 97 ? -3.682 -24.028 -1.079 1.00 60.50 97 PRO A N 1
ATOM 729 C CA . PRO A 1 97 ? -2.255 -24.311 -0.989 1.00 60.50 97 PRO A CA 1
ATOM 730 C C . PRO A 1 97 ? -1.546 -23.997 -2.314 1.00 60.50 97 PRO A C 1
ATOM 732 O O . PRO A 1 97 ? -1.952 -24.490 -3.365 1.00 60.50 97 PRO A O 1
ATOM 735 N N . GLY A 1 98 ? -0.513 -23.151 -2.262 1.00 63.03 98 GLY A N 1
ATOM 736 C CA . GLY A 1 98 ? 0.275 -22.730 -3.428 1.00 63.03 98 GLY A CA 1
ATOM 737 C C . GLY A 1 98 ? -0.097 -21.376 -4.043 1.00 63.03 98 GLY A C 1
ATOM 738 O O . GLY A 1 98 ? 0.627 -20.913 -4.918 1.00 63.03 98 GLY A O 1
ATOM 739 N N . ASN A 1 99 ? -1.171 -20.716 -3.594 1.00 68.44 99 ASN A N 1
ATOM 740 C CA . ASN A 1 99 ? -1.571 -19.416 -4.151 1.00 68.44 99 ASN A CA 1
ATOM 741 C C . ASN A 1 99 ? -0.957 -18.207 -3.421 1.00 68.44 99 ASN A C 1
ATOM 743 O O . ASN A 1 99 ? -0.954 -17.105 -3.960 1.00 68.44 99 ASN A O 1
ATOM 747 N N . CYS A 1 100 ? -0.466 -18.402 -2.193 1.00 71.00 100 CYS A N 1
ATOM 748 C CA . CYS A 1 100 ? 0.008 -17.340 -1.306 1.00 71.00 100 CYS A CA 1
ATOM 749 C C . CYS A 1 100 ? 1.175 -17.796 -0.429 1.00 71.00 100 CYS A C 1
ATOM 751 O O . CYS A 1 100 ? 1.424 -18.997 -0.311 1.00 71.00 100 CYS A O 1
ATOM 753 N N . GLY A 1 101 ? 1.904 -16.827 0.136 1.00 71.50 101 GLY A N 1
ATOM 754 C CA . GLY A 1 101 ? 3.095 -17.064 0.949 1.00 71.50 101 GLY A CA 1
ATOM 755 C C . GLY A 1 101 ? 2.819 -17.725 2.303 1.00 71.50 101 GLY A C 1
ATOM 756 O O . GLY A 1 101 ? 1.721 -18.191 2.601 1.00 71.50 101 GLY A O 1
ATOM 757 N N . THR A 1 102 ? 3.852 -17.772 3.139 1.00 81.38 102 THR A N 1
ATOM 758 C CA . THR A 1 102 ? 3.770 -18.322 4.497 1.00 81.38 102 THR A CA 1
ATOM 759 C C . THR A 1 102 ? 2.985 -17.386 5.413 1.00 81.38 102 THR A C 1
ATOM 761 O O . THR A 1 102 ? 3.147 -16.168 5.343 1.00 81.38 102 THR A O 1
ATOM 764 N N . TYR A 1 103 ? 2.177 -17.957 6.310 1.00 84.88 103 TYR A N 1
ATOM 765 C CA . TYR A 1 103 ? 1.543 -17.193 7.381 1.00 84.88 103 TYR A CA 1
ATOM 766 C C . TYR A 1 103 ? 2.595 -16.520 8.268 1.00 84.88 103 TYR A C 1
ATOM 768 O O . TYR A 1 103 ? 3.562 -17.159 8.683 1.00 84.88 103 TYR A O 1
ATOM 776 N N . SER A 1 104 ? 2.388 -15.245 8.583 1.00 89.06 104 SER A N 1
ATOM 777 C CA . SER A 1 104 ? 3.293 -14.472 9.436 1.00 89.06 104 SER A CA 1
ATOM 778 C C . SER A 1 104 ? 2.514 -13.574 10.385 1.00 89.06 104 SER A C 1
ATOM 780 O O . SER A 1 104 ? 1.498 -12.998 9.991 1.00 89.06 104 SER A O 1
ATOM 782 N N . ASN A 1 105 ? 3.020 -13.399 11.602 1.00 92.25 105 ASN A N 1
ATOM 783 C CA . ASN A 1 105 ? 2.509 -12.373 12.500 1.00 92.25 105 ASN A CA 1
ATOM 784 C C . ASN A 1 105 ? 2.895 -10.993 11.968 1.00 92.25 105 ASN A C 1
ATOM 786 O O . ASN A 1 105 ? 4.025 -10.780 11.528 1.00 92.25 105 ASN A O 1
ATOM 790 N N . ARG A 1 106 ? 1.924 -10.088 11.962 1.00 92.75 106 ARG A N 1
ATOM 791 C CA . ARG A 1 106 ? 2.042 -8.711 11.488 1.00 92.75 106 ARG A CA 1
ATOM 792 C C . ARG A 1 106 ? 1.234 -7.800 12.402 1.00 92.75 106 ARG A C 1
ATOM 794 O O . ARG A 1 106 ? 0.392 -8.257 13.173 1.00 92.75 106 ARG A O 1
ATOM 801 N N . TRP A 1 107 ? 1.451 -6.503 12.276 1.00 94.44 107 TRP A N 1
ATOM 802 C CA . TRP A 1 107 ? 0.744 -5.468 13.014 1.00 94.44 107 TRP A CA 1
ATOM 803 C C . TRP A 1 107 ? -0.133 -4.647 12.082 1.00 94.44 107 TRP A C 1
ATOM 805 O O . TRP A 1 107 ? 0.238 -4.359 10.946 1.00 94.44 107 TRP A O 1
ATOM 815 N N . TRP A 1 108 ? -1.294 -4.233 12.569 1.00 95.38 108 TRP A N 1
ATOM 816 C CA . TRP A 1 108 ? -2.136 -3.245 11.903 1.00 95.38 108 TRP A CA 1
ATOM 817 C C . TRP A 1 108 ? -2.532 -2.176 12.919 1.00 95.38 108 TRP A C 1
ATOM 819 O O . TRP A 1 108 ? -2.696 -2.457 14.107 1.00 95.38 108 TRP A O 1
ATOM 829 N N . PHE A 1 109 ? -2.693 -0.937 12.470 1.00 96.38 109 PHE A N 1
ATOM 830 C CA . PHE A 1 109 ? -3.211 0.129 13.312 1.00 96.38 109 PHE A CA 1
ATOM 831 C C . PHE A 1 109 ? -4.734 0.031 13.396 1.00 96.38 109 PHE A C 1
ATOM 833 O O . PHE A 1 109 ? -5.438 0.225 12.400 1.00 96.38 109 PHE A O 1
ATOM 840 N N . ASN A 1 110 ? -5.250 -0.229 14.594 1.00 96.56 110 ASN A N 1
ATOM 841 C CA . ASN A 1 110 ? -6.674 -0.237 14.867 1.00 96.56 110 ASN A CA 1
ATOM 842 C C . ASN A 1 110 ? -7.158 1.181 15.181 1.00 96.56 110 ASN A C 1
ATOM 844 O O . ASN A 1 110 ? -7.073 1.659 16.309 1.00 96.56 110 ASN A O 1
ATOM 848 N N . ALA A 1 111 ? -7.745 1.848 14.186 1.00 95.50 111 ALA A N 1
ATOM 849 C CA . ALA A 1 111 ? -8.254 3.211 14.338 1.00 95.50 111 ALA A CA 1
ATOM 850 C C . ALA A 1 111 ? -9.379 3.369 15.382 1.00 95.50 111 ALA A C 1
ATOM 852 O O . ALA A 1 111 ? -9.659 4.494 15.792 1.00 95.50 111 ALA A O 1
ATOM 853 N N . LYS A 1 112 ? -10.033 2.279 15.817 1.00 95.62 112 LYS A N 1
ATOM 854 C CA . LYS A 1 112 ? -11.056 2.330 16.877 1.00 95.62 112 LYS A CA 1
ATOM 855 C C . LYS A 1 112 ? -10.435 2.384 18.269 1.00 95.62 112 LYS A C 1
ATOM 857 O O . LYS A 1 112 ? -10.975 3.061 19.136 1.00 95.62 112 LYS A O 1
ATOM 862 N N . THR A 1 113 ? -9.344 1.652 18.486 1.00 96.81 113 THR A N 1
ATOM 863 C CA . THR A 1 113 ? -8.647 1.590 19.782 1.00 96.81 113 THR A CA 1
ATOM 864 C C . THR A 1 113 ? -7.488 2.582 19.860 1.00 96.81 113 THR A C 1
ATOM 866 O O . THR A 1 113 ? -7.064 2.933 20.956 1.00 96.81 113 THR A O 1
ATOM 869 N N . GLY A 1 114 ? -7.002 3.058 18.711 1.00 95.62 114 GLY A N 1
ATOM 870 C CA . GLY A 1 114 ? -5.851 3.949 18.598 1.00 95.62 114 GLY A CA 1
ATOM 871 C C . GLY A 1 114 ? -4.501 3.243 18.752 1.00 95.62 114 GLY A C 1
ATOM 872 O O . GLY A 1 114 ? -3.499 3.928 18.930 1.00 95.62 114 GLY A O 1
ATOM 873 N N . ASN A 1 115 ? -4.464 1.907 18.695 1.00 96.94 115 ASN A N 1
ATOM 874 C CA . ASN A 1 115 ? -3.271 1.107 18.973 1.00 96.94 115 ASN A CA 1
ATOM 875 C C . ASN A 1 115 ? -2.890 0.208 17.792 1.00 96.94 115 ASN A C 1
ATOM 877 O O . ASN A 1 115 ? -3.742 -0.197 17.000 1.00 96.94 115 ASN A O 1
ATOM 881 N N . CYS A 1 116 ? -1.606 -0.144 17.707 1.00 96.81 116 CYS A N 1
ATOM 882 C CA . CYS A 1 116 ? -1.158 -1.240 16.855 1.00 96.81 116 CYS A CA 1
ATOM 883 C C . CYS A 1 116 ? -1.531 -2.570 17.512 1.00 96.81 116 CYS A C 1
ATOM 885 O O . CYS A 1 116 ? -1.197 -2.813 18.671 1.00 96.81 116 CYS A O 1
ATOM 887 N N . GLU A 1 117 ? -2.216 -3.427 16.768 1.00 97.19 117 GLU A N 1
ATOM 888 C CA . GLU A 1 117 ? -2.665 -4.738 17.223 1.00 97.19 117 GLU A CA 1
ATOM 889 C C . GLU A 1 117 ? -2.108 -5.819 16.297 1.00 97.19 117 GLU A C 1
ATOM 891 O O . GLU A 1 117 ? -1.967 -5.612 15.090 1.00 97.19 117 GLU A O 1
ATOM 896 N N . GLU A 1 118 ? -1.781 -6.976 16.864 1.00 95.06 118 GLU A N 1
ATOM 897 C CA . GLU A 1 118 ? -1.237 -8.099 16.108 1.00 95.06 118 GLU A CA 1
ATOM 898 C C . GLU A 1 118 ? -2.347 -8.821 15.329 1.00 95.06 118 GLU A C 1
ATOM 900 O O . GLU A 1 118 ? -3.497 -8.938 15.770 1.00 95.06 118 GLU A O 1
ATOM 905 N N . PHE A 1 119 ? -2.007 -9.319 14.145 1.00 92.12 119 PHE A N 1
ATOM 906 C CA . PHE A 1 119 ? -2.853 -10.197 13.354 1.00 92.12 119 PHE A CA 1
ATOM 907 C C . PHE A 1 119 ? -2.009 -11.180 12.539 1.00 92.12 119 PHE A C 1
ATOM 909 O O . PHE A 1 119 ? -0.826 -10.964 12.281 1.00 92.12 119 PHE A O 1
ATOM 916 N N . ILE A 1 120 ? -2.637 -12.274 12.112 1.00 90.12 120 ILE A N 1
ATOM 917 C CA . ILE A 1 120 ? -2.006 -13.244 11.218 1.00 90.12 120 ILE A CA 1
ATOM 918 C C . ILE A 1 120 ? -2.217 -12.772 9.779 1.00 90.12 120 ILE A C 1
ATOM 920 O O . ILE A 1 120 ? -3.351 -12.650 9.322 1.00 90.12 120 ILE A O 1
ATOM 924 N N . TYR A 1 121 ? -1.136 -12.540 9.045 1.00 88.44 121 TYR A N 1
ATOM 925 C CA . TYR A 1 121 ? -1.173 -12.267 7.613 1.00 88.44 121 TYR A CA 1
ATOM 926 C C . TYR A 1 121 ? -1.017 -13.569 6.823 1.00 88.44 121 TYR A C 1
ATOM 928 O O . TYR A 1 121 ? -0.185 -14.407 7.159 1.00 88.44 121 TYR A O 1
ATOM 936 N N . SER A 1 122 ? -1.808 -13.739 5.762 1.00 83.69 122 SER A N 1
ATOM 937 C CA . SER A 1 122 ? -1.808 -14.922 4.887 1.00 83.69 122 SER A CA 1
ATOM 938 C C . SER A 1 122 ? -0.615 -14.999 3.926 1.00 83.69 122 SER A C 1
ATOM 940 O O . SER A 1 122 ? -0.543 -15.927 3.125 1.00 83.69 122 SER A O 1
ATOM 942 N N . GLY A 1 123 ? 0.301 -14.026 3.964 1.00 80.94 123 GLY A N 1
ATOM 943 C CA . GLY A 1 123 ? 1.499 -14.005 3.122 1.00 80.94 123 GLY A CA 1
ATOM 944 C C . GLY A 1 123 ? 1.277 -13.480 1.698 1.00 80.94 123 GLY A C 1
ATOM 945 O O . GLY A 1 123 ? 2.193 -13.546 0.883 1.00 80.94 123 GLY A O 1
ATOM 946 N N . CYS A 1 124 ? 0.089 -12.977 1.362 1.00 79.31 124 CYS A N 1
ATOM 947 C CA . CYS A 1 124 ? -0.206 -12.340 0.076 1.00 79.31 124 CYS A CA 1
ATOM 948 C C . CYS A 1 124 ? -1.415 -11.394 0.191 1.00 79.31 124 CYS A C 1
ATOM 950 O O . CYS A 1 124 ? -2.216 -11.513 1.122 1.00 79.31 124 CYS A O 1
ATOM 952 N N . GLN A 1 125 ? -1.598 -10.545 -0.827 1.00 77.81 125 GLN A N 1
ATOM 953 C CA . GLN A 1 125 ? -2.726 -9.615 -0.933 1.00 77.81 125 GLN A CA 1
ATOM 954 C C . GLN A 1 125 ? -2.812 -8.668 0.277 1.00 77.81 125 GLN A C 1
ATOM 956 O O . GLN A 1 125 ? -1.809 -8.258 0.854 1.00 77.81 125 GLN A O 1
ATOM 961 N N . GLY A 1 126 ? -4.029 -8.278 0.631 1.00 83.81 126 GLY A N 1
ATOM 962 C CA . GLY A 1 126 ? -4.309 -7.359 1.709 1.00 83.81 126 GLY A CA 1
ATOM 963 C C . GLY A 1 126 ? -4.074 -5.905 1.352 1.00 83.81 126 GLY A C 1
ATOM 964 O O . GLY A 1 126 ? -4.167 -5.496 0.195 1.00 83.81 126 GLY A O 1
ATOM 965 N N . ASN A 1 127 ? -3.852 -5.103 2.383 1.00 89.75 127 ASN A N 1
ATOM 966 C CA . ASN A 1 127 ? -3.743 -3.665 2.255 1.00 89.75 127 ASN A CA 1
ATOM 967 C C . ASN A 1 127 ? -2.527 -3.136 3.024 1.00 89.75 127 ASN A C 1
ATOM 969 O O . ASN A 1 127 ? -1.878 -3.867 3.769 1.00 89.75 127 ASN A O 1
ATOM 973 N N . ALA A 1 128 ? -2.216 -1.856 2.826 1.00 91.31 128 ALA A N 1
ATOM 974 C CA . ALA A 1 128 ? -1.006 -1.236 3.357 1.00 91.31 128 ALA A CA 1
ATOM 975 C C . ALA A 1 128 ? -0.968 -1.124 4.895 1.00 91.31 128 ALA A C 1
ATOM 977 O O . ALA A 1 128 ? 0.089 -0.823 5.443 1.00 91.31 128 ALA A O 1
ATOM 978 N N . ASN A 1 129 ? -2.088 -1.339 5.600 1.00 93.50 129 ASN A N 1
ATOM 979 C CA . ASN A 1 129 ? -2.134 -1.381 7.065 1.00 93.50 129 ASN A CA 1
ATOM 980 C C . ASN A 1 129 ? -1.649 -2.750 7.573 1.00 93.50 129 ASN A C 1
ATOM 982 O O . ASN A 1 129 ? -2.407 -3.532 8.147 1.00 93.50 129 ASN A O 1
ATOM 986 N N . ASN A 1 130 ? -0.393 -3.057 7.256 1.00 90.88 130 ASN A N 1
ATOM 987 C CA . ASN A 1 130 ? 0.270 -4.328 7.506 1.00 90.88 130 ASN A CA 1
ATOM 988 C C . ASN A 1 130 ? 1.768 -4.060 7.710 1.00 90.88 130 ASN A C 1
ATOM 990 O O . ASN A 1 130 ? 2.492 -3.785 6.753 1.00 90.88 130 ASN A O 1
ATOM 994 N N . PHE A 1 131 ? 2.211 -4.126 8.961 1.00 91.50 131 PHE A N 1
ATOM 995 C CA . PHE A 1 131 ? 3.556 -3.775 9.409 1.00 91.50 131 PHE A CA 1
ATOM 996 C C . PHE A 1 131 ? 4.241 -4.980 10.068 1.00 91.50 131 PHE A C 1
ATOM 998 O O . PHE A 1 131 ? 3.562 -5.876 10.571 1.00 91.50 131 PHE A O 1
ATOM 1005 N N . GLU A 1 132 ? 5.574 -5.013 10.041 1.00 88.00 132 GLU A N 1
ATOM 1006 C CA . GLU A 1 132 ? 6.397 -6.021 10.734 1.00 88.00 132 GLU A CA 1
ATOM 1007 C C . GLU A 1 132 ? 6.654 -5.651 12.196 1.00 88.00 132 GLU A C 1
ATOM 1009 O O . GLU A 1 132 ? 6.787 -4.440 12.485 1.00 88.00 132 GLU A O 1
#

Sequence (132 aa):
MFYFQYLGQGGNFNNFLSQDHCEKFCSRILCSAGEPLKDSSGERNMECSPTGSGANSCPSTHSCESTSGSTTFGGVCCPRPQYVCKLPREQVRVHVPGNCGTYSNRWWFNAKTGNCEEFIYSGCQGNANNFE

Foldseek 3Di:
DDDDDDPPDDDDPCDDPDPVRNCVVVFQQDAPFWHAPADPVNPHFQFAAPVDDDPSAAPPQWHFDAGPDDPPTRGGTHGDPVNQLPDDDDDDDDDDPPPADDWDKWWFRDPVVRDIDIDIDRRDDDGRRTHD